Protein 1HMJ (pdb70)

Solvent-accessible surface area (backbone atoms only — not comparable to full-atom values): 3508 Å² total; per-residue (Å²): 92,52,55,51,37,65,64,32,79,54,54,38,54,53,65,26,56,74,59,36,50,38,57,78,50,40,52,48,53,36,74,43,73,59,48,52,68,66,59,51,53,43,55,49,52,31,32,22,29,42,51,40,74,65,58,43,55,52,61,35,41,32,33,29,33,52,55,97

InterPro domains:
  IPR000783 RNA polymerase, subunit H/Rpb5 C-terminal [PF01191] (1-73)
  IPR014381 DNA-directed RNA polymerase subunit Rpo5/Rpb5 [MF_00025] (1-74)
  IPR014381 DNA-directed RNA polymerase subunit Rpo5/Rpb5 [PTHR10535] (3-74)
  IPR020608 RNA polymerase, subunit H/Rpb5, conserved site [PS01110] (6-19)
  IPR035913 RPB5-like RNA polymerase subunit superfamily [G3DSA:3.90.940.20] (1-75)
  IPR035913 RPB5-like RNA polymerase subunit superfamily [SSF55287] (2-74)

Radius of gyration: 11.65 Å; Cα contacts (8 Å, |Δi|>4): 147; chains: 1; bounding box: 21×38×15 Å

Organism: Methanocaldococcus jannaschii (strain ATCC 43067 / DSM 2661 / JAL-1 / JCM 10045 / NBRC 100440) (NCBI:txid243232)

Secondary structure (P-SEA, 3-state):
cbbbbcccccaaaaacccccccccccbbbcccaaaaaacccccbbbbbbbbbcccccbbbbbbbbccc

Sequence (68 aa):
PKHEIVPKEEVEEILKRYNIKIQQLPKIYEDDPVIQEIGAKEGDVVRVIRKSPTAGVSIAYRLVIKRI

Foldseek 3Di:
DDKDWDLCVPVVCVCPVVPLAQVVAQEAEQVDPVCVVSVDDAFIKMKGWDDDVVVHTDIGMHTYHHDD

Nearest PDB structures (foldseek):
  1hmj-assembly1_A  TM=1.015E+00  e=1.654E-14  Methanocaldococcus jannaschii
  1eik-assembly1_A  TM=5.071E-01  e=4.943E-06  Methanothermobacter thermautotrophicus
  7oq4-assembly1_H  TM=4.324E-01  e=1.537E-06  Sulfolobus acidocaldarius DSM 639
  2wb1-assembly2_Z  TM=4.248E-01  e=2.487E-06  Saccharolobus shibatae
  5iy8-assembly1_E  TM=4.369E-01  e=2.023E-06  Homo sapiens

Structure (mmCIF, N/CA/C/O backbone):
data_1HMJ
#
_entry.id   1HMJ
#
_cell.length_a   1.000
_cell.length_b   1.000
_cell.length_c   1.000
_cell.angle_alpha   90.00
_cell.angle_beta   90.00
_cell.angle_gamma   90.00
#
_symmetry.space_group_name_H-M   'P 1'
#
loop_
_atom_site.group_PDB
_atom_site.id
_atom_site.type_symbol
_atom_site.label_atom_id
_atom_site.label_alt_id
_atom_site.label_comp_id
_atom_site.label_asym_id
_atom_site.label_entity_id
_atom_site.label_seq_id
_atom_site.pdbx_PDB_ins_code
_atom_site.Cartn_x
_atom_site.Cartn_y
_atom_site.Cartn_z
_atom_site.occupancy
_atom_site.B_iso_or_equiv
_atom_site.auth_seq_id
_atom_site.auth_comp_id
_atom_site.auth_asym_id
_atom_site.auth_atom_id
_atom_site.pdbx_PDB_model_num
ATOM 1 N N . PRO A 1 10 ? 4.090 -12.269 -7.295 1.00 2.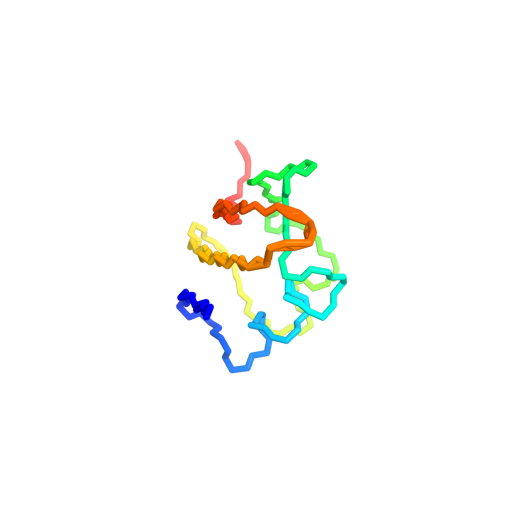02 10 PRO A N 1
ATOM 2 C CA . PRO A 1 10 ? 3.392 -11.177 -7.391 1.00 1.65 10 PRO A CA 1
ATOM 3 C C . PRO A 1 10 ? 4.223 -10.287 -7.497 1.00 1.38 10 PRO A C 1
ATOM 4 N N . LYS A 1 11 ? 3.927 -9.267 -7.970 1.00 1.16 11 LYS A N 1
ATOM 5 C CA . LYS A 1 11 ? 4.701 -8.365 -8.099 1.00 1.60 11 LYS A CA 1
ATOM 6 C C . LYS A 1 11 ? 4.166 -6.991 -7.875 1.00 1.45 11 LYS A C 1
ATOM 7 N N . HIS A 1 12 ? 4.730 -6.148 -7.765 1.00 1.99 12 HIS A N 1
ATOM 8 C CA . HIS A 1 12 ? 4.255 -4.793 -7.546 1.00 2.00 12 HIS A CA 1
ATOM 9 C C . HIS A 1 12 ? 5.187 -3.847 -8.184 1.00 2.24 12 HIS A C 1
ATOM 10 N N . GLU A 1 13 ? 4.718 -2.966 -8.936 1.00 2.16 13 GLU A N 1
ATOM 11 C CA . GLU A 1 13 ? 5.580 -2.018 -9.584 1.00 2.46 13 GLU A CA 1
ATOM 12 C C . GLU A 1 13 ? 5.117 -0.608 -9.409 1.00 2.30 13 GLU A C 1
ATOM 13 N N . ILE A 1 1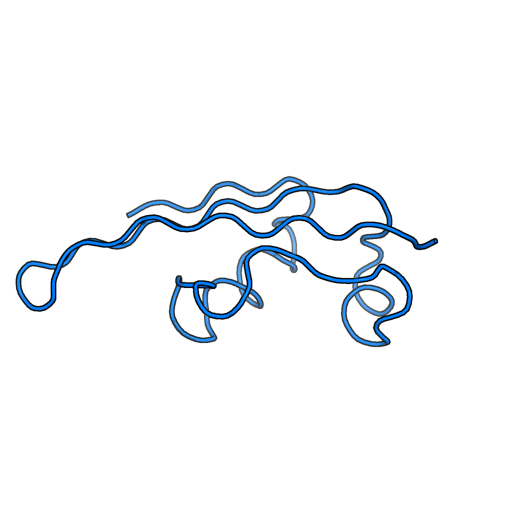4 ? 5.750 0.186 -8.786 1.00 2.00 14 ILE A N 1
ATOM 14 C CA . ILE A 1 14 ? 5.352 1.574 -8.582 1.00 1.85 14 ILE A CA 1
ATOM 15 C C . ILE A 1 14 ? 6.548 2.493 -8.623 1.00 2.00 14 ILE A C 1
ATOM 16 N N . VAL A 1 15 ? 6.348 3.733 -8.921 1.00 2.02 15 VAL A N 1
ATOM 17 C CA . VAL A 1 15 ? 7.488 4.661 -8.965 1.00 2.18 15 VAL A CA 1
ATOM 18 C C . VAL A 1 15 ? 7.924 5.008 -7.575 1.00 2.07 15 VAL A C 1
ATOM 19 N N . PRO A 1 16 ? 7.117 5.710 -6.877 1.00 1.83 16 PRO A N 1
ATOM 20 C CA . PRO A 1 16 ? 7.451 6.064 -5.516 1.00 1.77 16 PRO A CA 1
ATOM 21 C C . PRO A 1 16 ? 7.236 4.859 -4.624 1.00 1.73 16 PRO A C 1
ATOM 22 N N . LYS A 1 17 ? 7.759 3.745 -4.963 1.00 1.91 17 LYS A N 1
ATOM 23 C CA . LYS A 1 17 ? 7.567 2.533 -4.148 1.00 1.91 17 LYS A CA 1
ATOM 24 C C . LYS A 1 17 ? 8.289 2.653 -2.849 1.00 2.03 17 LYS A C 1
ATOM 25 N N . GLU A 1 18 ? 9.124 3.624 -2.710 1.00 2.14 18 GLU A N 1
ATOM 26 C CA . GLU A 1 18 ? 9.845 3.763 -1.457 1.00 2.31 18 GLU A CA 1
ATOM 27 C C . GLU A 1 18 ? 8.888 3.728 -0.321 1.00 2.18 18 GLU A C 1
ATOM 28 N N . GLU A 1 19 ? 7.682 4.049 -0.563 1.00 1.96 19 GLU A N 1
ATOM 29 C CA . GLU A 1 19 ? 6.691 4.027 0.495 1.00 1.88 19 GLU A CA 1
ATOM 30 C C . GLU A 1 19 ? 5.337 3.752 -0.076 1.00 1.63 19 GLU A C 1
ATOM 31 N N . VAL A 1 20 ? 5.073 4.269 -1.209 1.00 1.48 20 VAL A N 1
ATOM 32 C CA . VAL A 1 20 ? 3.776 4.023 -1.819 1.00 1.27 20 VAL A CA 1
ATOM 33 C C . VAL A 1 20 ? 3.664 2.567 -2.199 1.00 1.27 20 VAL A C 1
ATOM 34 N N . GLU A 1 21 ? 4.734 1.873 -2.214 1.00 1.47 21 GLU A N 1
ATOM 35 C CA . GLU A 1 21 ? 4.673 0.449 -2.576 1.00 1.53 21 GLU A CA 1
ATOM 36 C C . GLU A 1 21 ? 4.082 -0.372 -1.466 1.00 1.51 21 GLU A C 1
ATOM 37 N N . GLU A 1 22 ? 4.459 -0.099 -0.285 1.00 1.62 22 GLU A N 1
ATOM 38 C CA . GLU A 1 22 ? 3.925 -0.881 0.837 1.00 1.68 22 GLU A CA 1
ATOM 39 C C . GLU A 1 22 ? 2.564 -0.390 1.238 1.00 1.57 22 GLU A C 1
ATOM 40 N N . ILE A 1 23 ? 2.234 0.825 0.951 1.00 1.48 23 ILE A N 1
ATOM 41 C CA . ILE A 1 23 ? 0.915 1.325 1.337 1.00 1.42 23 ILE A CA 1
ATOM 42 C C . ILE A 1 23 ? -0.119 0.833 0.379 1.00 1.22 23 ILE A C 1
ATOM 43 N N . LEU A 1 24 ? 0.102 1.009 -0.840 1.00 1.01 24 LEU A N 1
ATOM 44 C CA . LEU A 1 24 ? -0.864 0.550 -1.825 1.00 0.87 24 LEU A CA 1
ATOM 45 C C . LEU A 1 24 ? -0.785 -0.956 -1.986 1.00 0.97 24 LEU A C 1
ATOM 46 N N . LYS A 1 25 ? 0.168 -1.577 -1.412 1.00 1.11 25 LYS A N 1
ATOM 47 C CA . LYS A 1 25 ? 0.272 -3.045 -1.556 1.00 1.24 25 LYS A CA 1
ATOM 48 C C . LYS A 1 25 ? -0.012 -3.743 -0.257 1.00 1.33 25 LYS A C 1
ATOM 49 N N . ARG A 1 26 ? 0.219 -3.109 0.827 1.00 1.39 26 ARG A N 1
ATOM 50 C CA . ARG A 1 26 ? -0.061 -3.786 2.093 1.00 1.54 26 ARG A CA 1
ATOM 51 C C . ARG A 1 26 ? -1.540 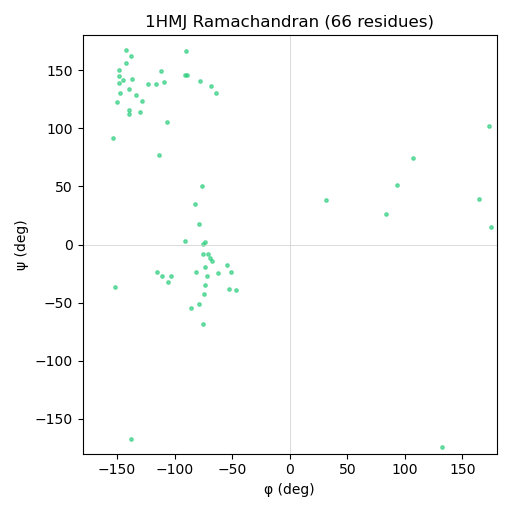-3.846 2.308 1.00 1.54 26 ARG A C 1
ATOM 52 N N . TYR A 1 27 ? -2.243 -2.847 1.890 1.00 1.45 27 TYR A N 1
ATOM 53 C CA . TYR A 1 27 ? -3.693 -2.889 2.055 1.00 1.51 27 TYR A CA 1
ATOM 54 C C . TYR A 1 27 ? -4.176 -4.244 1.588 1.00 1.54 27 TYR A C 1
ATOM 55 N N . ASN A 1 28 ? -3.601 -4.727 0.544 1.00 1.44 28 ASN A N 1
ATOM 56 C CA . ASN A 1 28 ? -3.970 -6.057 0.001 1.00 1.50 28 ASN A CA 1
ATOM 57 C C . ASN A 1 28 ? -3.423 -6.179 -1.394 1.00 1.41 28 ASN A C 1
ATOM 58 N N . ILE A 1 29 ? -2.246 -5.690 -1.603 1.00 1.34 29 ILE A N 1
ATOM 59 C CA . ILE A 1 29 ? -1.636 -5.757 -2.944 1.00 1.32 29 ILE A CA 1
ATOM 60 C C . ILE A 1 29 ? -2.691 -5.693 -4.017 1.00 1.30 29 ILE A C 1
ATOM 61 N N . LYS A 1 30 ? -3.687 -4.908 -3.842 1.00 1.22 30 LYS A N 1
ATOM 62 C CA . LYS A 1 30 ? -4.742 -4.827 -4.854 1.00 1.28 30 LYS A CA 1
ATOM 63 C C . LYS A 1 30 ? -5.174 -3.431 -5.089 1.00 1.21 30 LYS A C 1
ATOM 64 N N . ILE A 1 31 ? -5.844 -2.929 -5.500 1.00 1.21 31 ILE A N 1
ATOM 65 C CA . ILE A 1 31 ? -6.302 -1.577 -5.761 1.00 1.13 31 ILE A CA 1
ATOM 66 C C . ILE A 1 31 ? -7.363 -1.590 -6.555 1.00 1.49 31 ILE A C 1
ATOM 67 N N . GLN A 1 32 ? -7.825 -2.638 -6.619 1.00 1.89 32 GLN A N 1
ATOM 68 C CA . GLN A 1 32 ? -8.864 -2.700 -7.375 1.00 2.53 32 GLN A CA 1
ATOM 69 C C . GLN A 1 32 ? -9.897 -1.748 -7.093 1.00 2.44 32 GLN A C 1
ATOM 70 N N . GLN A 1 33 ? -10.031 -1.579 -6.053 1.00 2.18 33 GLN A N 1
ATOM 71 C CA . GLN A 1 33 ? -11.010 -0.652 -5.732 1.00 2.33 33 GLN A 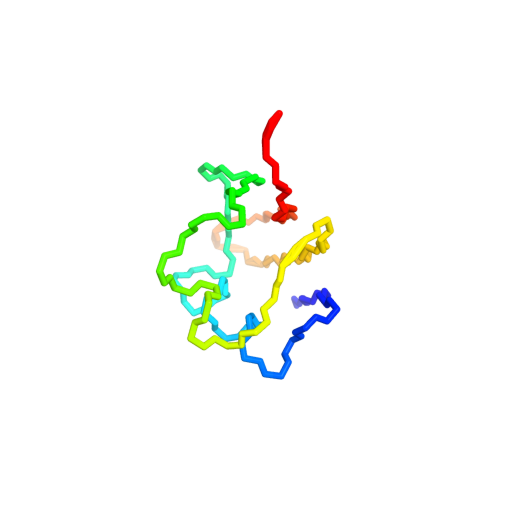CA 1
ATOM 72 C C . GLN A 1 33 ? -10.866 0.617 -6.350 1.00 1.92 33 GLN A C 1
ATOM 73 N N . LEU A 1 34 ? -9.864 0.772 -6.735 1.00 1.52 34 LEU A N 1
ATOM 74 C CA . LEU A 1 34 ? -9.666 1.983 -7.352 1.00 1.39 34 LEU A CA 1
ATOM 75 C C . LEU A 1 34 ? -8.223 2.205 -7.711 1.00 1.26 34 LEU A C 1
ATOM 76 N N . PRO A 1 35 ? -7.927 2.017 -8.945 1.00 1.33 35 PRO A N 1
ATOM 77 C CA . PRO A 1 35 ? -6.567 2.198 -9.427 1.00 1.30 35 PRO A CA 1
ATOM 78 C C . PRO A 1 35 ? -6.283 3.655 -9.694 1.00 1.42 35 PRO A C 1
ATOM 79 N N . LYS A 1 36 ? -6.822 4.529 -8.933 1.00 1.40 36 LYS A N 1
ATOM 80 C CA . LYS A 1 36 ? -6.586 5.964 -9.136 1.00 1.54 36 LYS A CA 1
ATOM 81 C C . LYS A 1 36 ? -6.619 6.714 -7.847 1.00 1.37 36 LYS A C 1
ATOM 82 N N . ILE A 1 37 ? -5.827 7.702 -7.702 1.00 1.30 37 ILE A N 1
ATOM 83 C CA . ILE A 1 37 ? -5.816 8.470 -6.468 1.00 1.21 37 ILE A CA 1
ATOM 84 C C . ILE A 1 37 ? -5.466 9.914 -6.738 1.00 1.34 37 ILE A C 1
ATOM 85 N N . TYR A 1 38 ? -5.942 10.804 -5.972 1.00 1.46 38 TYR A N 1
ATOM 86 C CA . TYR A 1 38 ? -5.642 12.227 -6.188 1.00 1.62 38 TYR A CA 1
ATOM 87 C C . TYR A 1 38 ? -4.429 12.637 -5.414 1.00 1.44 38 TYR A C 1
ATOM 88 N N . GLU A 1 39 ? -3.654 13.515 -5.931 1.00 1.51 39 GLU A N 1
ATOM 89 C CA . GLU A 1 39 ? -2.453 13.954 -5.230 1.00 1.43 39 GLU A CA 1
ATOM 90 C C . GLU A 1 39 ? -2.781 14.838 -4.071 1.00 1.45 39 GLU A C 1
ATOM 91 N N . ASP A 1 40 ? -3.998 15.054 -3.831 1.00 1.62 40 ASP A N 1
ATOM 92 C CA . ASP A 1 40 ? -4.366 15.905 -2.713 1.00 1.76 40 ASP A CA 1
ATOM 93 C C . ASP A 1 40 ? -4.540 15.068 -1.501 1.00 1.76 40 ASP A C 1
ATOM 94 N N . ASP A 1 41 ? -4.295 13.818 -1.588 1.00 1.63 41 ASP A N 1
ATOM 95 C CA . ASP A 1 41 ? -4.439 12.946 -0.444 1.00 1.72 41 ASP A CA 1
ATOM 96 C C . ASP A 1 41 ? -3.385 13.266 0.572 1.00 1.62 41 ASP A C 1
ATOM 97 N N . PRO A 1 42 ? -3.778 13.319 1.773 1.00 1.84 42 PRO A N 1
ATOM 98 C CA . PRO A 1 42 ? -2.853 13.613 2.854 1.00 1.85 42 PRO A CA 1
ATOM 99 C C . PRO A 1 42 ? -1.958 12.445 3.036 1.00 1.82 42 PRO A C 1
ATOM 100 N N . VAL A 1 43 ? -2.234 11.366 2.369 1.00 1.79 43 VAL A N 1
ATOM 101 C CA . VAL A 1 43 ? -1.396 10.191 2.498 1.00 1.84 43 VAL A CA 1
ATOM 102 C C . VAL A 1 43 ? -0.254 10.275 1.572 1.00 1.60 43 VAL A C 1
ATOM 103 N N . ILE A 1 44 ? -0.494 10.454 0.387 1.00 1.40 44 ILE A N 1
ATOM 104 C CA . ILE A 1 44 ? 0.579 10.552 -0.559 1.00 1.27 44 ILE A CA 1
ATOM 105 C C . ILE A 1 44 ? 1.448 11.754 -0.231 1.00 1.28 44 ILE A C 1
ATOM 106 N N . GLN A 1 45 ? 0.918 12.719 0.418 1.00 1.30 45 GLN A N 1
ATOM 107 C CA . GLN A 1 45 ? 1.712 13.915 0.774 1.00 1.34 45 GLN A CA 1
ATOM 108 C C . GLN A 1 45 ? 2.690 13.591 1.832 1.00 1.53 45 GLN A C 1
ATOM 109 N N . GLU A 1 46 ? 2.374 12.643 2.601 1.00 1.70 46 GLU A N 1
ATOM 110 C CA . GLU A 1 46 ? 3.290 12.279 3.649 1.00 1.99 46 GLU A CA 1
ATOM 111 C C . GLU A 1 46 ? 4.437 11.573 3.075 1.00 2.10 46 GLU A C 1
ATOM 112 N N . ILE A 1 47 ? 4.304 11.058 1.915 1.00 1.94 47 ILE A N 1
ATOM 113 C CA . ILE A 1 47 ? 5.387 10.358 1.302 1.00 2.15 47 ILE A CA 1
ATOM 114 C C . ILE A 1 47 ? 6.013 11.197 0.277 1.00 2.10 47 ILE A C 1
ATOM 115 N N . GLY A 1 48 ? 5.296 12.055 -0.266 1.00 1.88 48 GLY A N 1
ATOM 116 C CA . GLY A 1 48 ? 5.848 12.902 -1.272 1.00 1.95 48 GLY A CA 1
ATOM 117 C C . GLY A 1 48 ? 5.597 12.278 -2.601 1.00 2.02 48 GLY A C 1
ATOM 118 N N . ALA A 1 49 ? 4.490 11.903 -2.939 1.00 1.75 49 ALA A N 1
ATOM 119 C CA . ALA A 1 49 ? 4.190 11.288 -4.222 1.00 1.85 49 ALA A CA 1
ATOM 120 C C . ALA A 1 49 ? 3.366 12.138 -4.977 1.00 2.04 49 ALA A C 1
ATOM 121 N N . LYS A 1 50 ? 3.162 12.763 -5.444 1.00 1.71 50 LYS A N 1
ATOM 122 C CA . LYS A 1 50 ? 2.369 13.609 -6.187 1.00 2.02 50 LYS A CA 1
ATOM 123 C C . LYS A 1 50 ? 2.257 13.779 -7.318 1.00 1.80 50 LYS A C 1
ATOM 124 N N . GLU A 1 51 ? 1.668 13.588 -7.975 1.00 1.85 51 GLU A N 1
ATOM 125 C CA . GLU A 1 51 ? 1.533 13.745 -9.083 1.00 2.22 51 GLU A CA 1
ATOM 126 C C . GLU A 1 51 ? 1.578 13.051 -10.302 1.00 2.10 51 GLU A C 1
ATOM 127 N N . GLY A 1 52 ? 0.854 12.391 -10.618 1.00 2.03 52 GLY A N 1
ATOM 128 C CA . GLY A 1 52 ? 0.865 11.693 -11.796 1.00 2.14 52 GLY A CA 1
ATOM 129 C C . GLY A 1 52 ? 1.693 10.455 -11.660 1.00 2.13 52 GLY A C 1
ATOM 130 N N . ASP A 1 53 ? 1.835 9.937 -10.573 1.00 1.81 53 ASP A N 1
ATOM 131 C CA . ASP A 1 53 ? 2.631 8.728 -10.377 1.00 1.83 53 ASP A CA 1
ATOM 132 C C . ASP A 1 53 ? 1.775 7.485 -10.558 1.00 1.77 53 ASP A C 1
ATOM 133 N N . VAL A 1 54 ? 2.303 6.453 -11.068 1.00 1.80 54 VAL A N 1
ATOM 134 C CA . VAL A 1 54 ? 1.515 5.215 -11.269 1.00 1.76 54 VAL A CA 1
ATOM 135 C C . VAL A 1 54 ? 2.009 4.113 -10.347 1.00 1.66 54 VAL A C 1
ATOM 136 N N . VAL A 1 55 ? 1.152 3.247 -9.941 1.00 1.57 55 VAL A N 1
ATOM 137 C CA . VAL A 1 55 ? 1.562 2.145 -9.040 1.00 1.49 55 VAL A CA 1
ATOM 138 C C . VAL A 1 55 ? 0.989 0.831 -9.536 1.00 1.49 55 VAL A C 1
ATOM 139 N N . ARG A 1 56 ? 1.790 -0.153 -9.674 1.00 1.58 56 ARG A N 1
ATOM 140 C CA . ARG A 1 56 ? 1.279 -1.453 -10.154 1.00 1.63 56 ARG A CA 1
ATOM 141 C C . ARG A 1 56 ? 1.290 -2.466 -9.046 1.00 1.50 56 ARG A C 1
ATOM 142 N N . VAL A 1 57 ? 0.296 -3.259 -8.960 1.00 1.43 57 VAL A N 1
ATOM 143 C CA . VAL A 1 57 ? 0.246 -4.268 -7.903 1.00 1.36 57 VAL A CA 1
ATOM 144 C C . VAL A 1 57 ? -0.303 -5.573 -8.454 1.00 1.45 57 VAL A C 1
ATOM 145 N N . ILE A 1 58 ? 0.417 -6.598 -8.490 1.00 1.22 58 ILE A N 1
ATOM 146 C CA . ILE A 1 58 ? -0.070 -7.893 -9.019 1.00 1.31 58 ILE A CA 1
ATOM 147 C C . ILE A 1 58 ? -0.093 -8.942 -7.934 1.00 1.27 58 ILE A C 1
ATOM 148 N N . ARG A 1 59 ? -1.095 -9.734 -7.879 1.00 1.38 59 ARG A N 1
ATOM 149 C CA . ARG A 1 59 ? -1.175 -10.778 -6.847 1.00 1.40 59 ARG A CA 1
ATOM 150 C C . ARG A 1 59 ? -1.650 -12.073 -7.413 1.00 1.48 59 ARG A C 1
ATOM 151 N N . LYS A 1 60 ? -1.179 -13.047 -7.011 1.00 1.64 60 LYS A N 1
ATOM 152 C CA . LYS A 1 60 ? -1.602 -14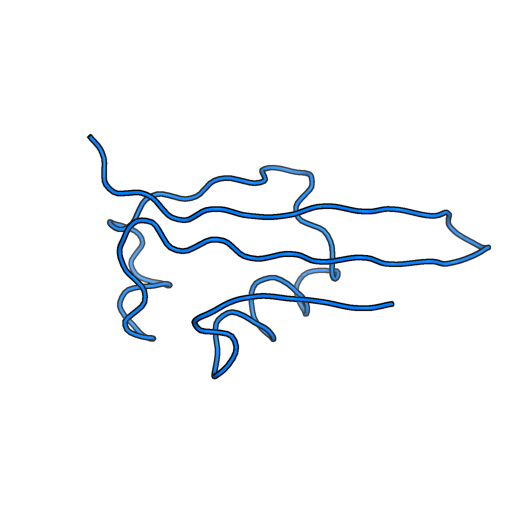.331 -7.528 1.00 1.85 60 LYS A CA 1
ATOM 153 C C . LYS A 1 60 ? -1.717 -15.211 -6.741 1.00 2.06 60 LYS A C 1
ATOM 154 N N . SER A 1 61 ? -2.719 -15.639 -6.503 1.00 2.13 61 SER A N 1
ATOM 155 C CA . SER A 1 61 ? -2.884 -16.499 -5.741 1.00 2.76 61 SER A CA 1
ATOM 156 C C . SER A 1 61 ? -3.872 -17.482 -6.180 1.00 2.94 61 SER A C 1
ATOM 157 N N . PRO A 1 62 ? -3.600 -18.535 -6.064 1.00 3.47 62 PRO A N 1
ATOM 158 C CA . PRO A 1 62 ? -4.474 -19.568 -6.453 1.00 3.76 62 PRO A CA 1
ATOM 159 C C . PRO A 1 62 ? -5.466 -19.752 -5.641 1.00 3.99 62 PRO A C 1
ATOM 160 N N . THR A 1 63 ? -5.503 -19.155 -4.857 1.00 3.90 63 THR A N 1
ATOM 161 C CA . THR A 1 63 ? -6.448 -19.297 -4.040 1.00 4.35 63 THR A CA 1
ATOM 162 C C . THR A 1 63 ? -7.230 -18.435 -4.166 1.00 4.21 63 THR A C 1
ATOM 163 N N . ALA A 1 64 ? -6.868 -17.520 -4.462 1.00 3.74 64 ALA A N 1
ATOM 164 C CA . ALA A 1 64 ? -7.592 -16.649 -4.598 1.00 3.91 64 ALA A CA 1
ATOM 165 C C . ALA A 1 64 ? -7.739 -16.167 -5.770 1.00 3.42 64 ALA A C 1
ATOM 166 N N . GLY A 1 65 ? -7.158 -16.240 -6.361 1.00 3.00 6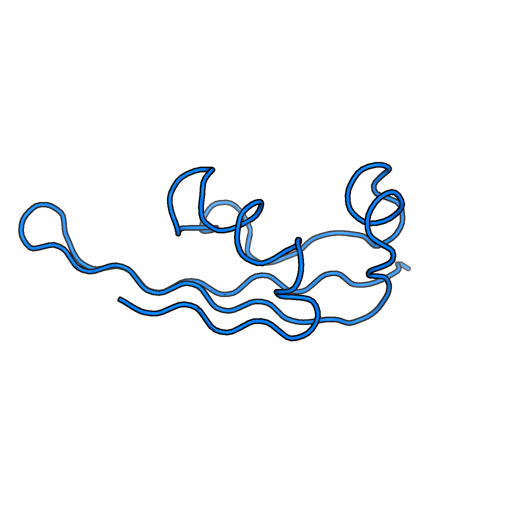5 GLY A N 1
ATOM 167 C CA . GLY A 1 65 ? -7.264 -15.785 -7.508 1.00 2.75 65 GLY A CA 1
ATOM 168 C C . GLY A 1 65 ? -6.225 -15.106 -7.972 1.00 2.20 65 GLY A C 1
ATOM 169 N N . VA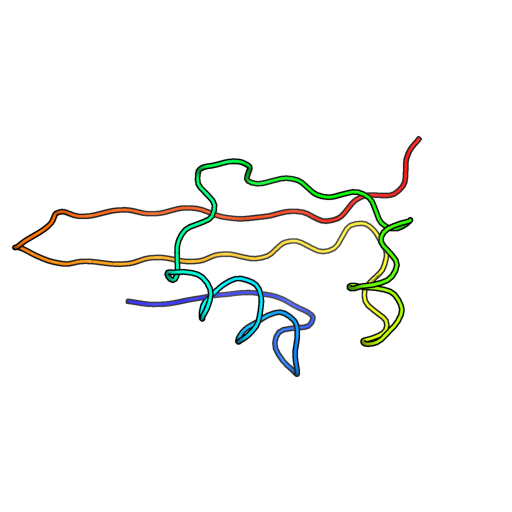L A 1 66 ? -6.306 -14.563 -9.014 1.00 2.06 66 VAL A N 1
ATOM 170 C CA . VAL A 1 66 ? -5.320 -13.885 -9.514 1.00 1.73 66 VAL A CA 1
ATOM 171 C C . VAL A 1 66 ? -5.735 -12.580 -9.766 1.00 1.91 66 VAL A C 1
ATOM 172 N N . SER A 1 67 ? -5.008 -11.646 -9.498 1.00 1.79 67 SER A N 1
ATOM 173 C CA . SER A 1 67 ? -5.363 -10.353 -9.722 1.00 2.17 67 SER A CA 1
ATOM 174 C C . SER A 1 67 ? -4.320 -9.369 -10.065 1.00 1.90 67 SER A C 1
ATOM 175 N N . ILE A 1 68 ? -4.531 -8.517 -10.944 1.00 1.99 68 ILE A N 1
ATOM 176 C CA . ILE A 1 68 ? -3.552 -7.531 -11.321 1.00 1.81 68 ILE A CA 1
ATOM 177 C C . ILE A 1 68 ? -4.169 -6.147 -11.281 1.00 1.71 68 ILE A C 1
ATOM 178 N N . ALA A 1 69 ? -3.593 -5.263 -10.532 1.00 1.61 69 ALA A N 1
ATOM 179 C CA . ALA A 1 69 ? -4.151 -3.899 -10.452 1.00 1.55 69 ALA A CA 1
ATOM 180 C C . ALA A 1 69 ? -3.040 -2.871 -10.486 1.00 1.49 69 ALA A C 1
ATOM 181 N N . TYR A 1 70 ? -3.365 -1.653 -10.777 1.00 1.50 70 TYR A N 1
ATOM 182 C CA . TYR A 1 70 ? -2.330 -0.599 -10.828 1.00 1.48 70 TYR A CA 1
ATOM 183 C C . TYR A 1 70 ? -2.932 0.745 -10.459 1.00 1.43 70 TYR A C 1
ATOM 184 N N . ARG A 1 71 ? -2.410 1.392 -9.468 1.00 1.29 71 ARG A N 1
ATOM 185 C CA . ARG A 1 71 ? -2.961 2.708 -9.068 1.00 1.26 71 ARG A CA 1
ATOM 186 C C . ARG A 1 71 ? -2.272 3.827 -9.819 1.00 1.39 71 ARG A C 1
ATOM 187 N N . LEU A 1 72 ? -2.811 5.006 -9.779 1.00 1.42 72 LEU A N 1
ATOM 188 C CA . LEU A 1 72 ? -2.184 6.132 -10.496 1.00 1.57 72 LEU A CA 1
ATOM 189 C C . LEU A 1 72 ? -2.539 7.461 -9.855 1.00 1.51 72 LEU A C 1
ATOM 190 N N . VAL A 1 73 ? -1.746 7.915 -8.944 1.00 1.38 73 VAL A N 1
ATOM 191 C CA . VAL A 1 73 ? -2.035 9.211 -8.287 1.00 1.35 73 VAL A CA 1
ATOM 192 C C . VAL A 1 73 ? -1.979 10.337 -9.281 1.00 1.56 73 VAL A C 1
ATOM 193 N N . ILE A 1 74 ? -2.963 11.161 -9.312 1.00 1.67 74 ILE A N 1
ATOM 194 C CA . ILE A 1 74 ? -2.961 12.276 -10.262 1.00 1.89 74 ILE A CA 1
ATOM 195 C C . ILE A 1 74 ? -3.616 13.497 -9.662 1.00 1.96 74 ILE A C 1
ATOM 196 N N . LYS A 1 75 ? -3.108 14.651 -9.914 1.00 2.10 75 LYS A N 1
ATOM 197 C CA . LYS A 1 75 ? -3.704 15.877 -9.362 1.00 2.20 75 LYS A CA 1
ATOM 198 C C . LYS A 1 75 ? -4.850 16.272 -10.068 1.00 2.42 75 LYS A C 1
ATOM 199 N N . ARG A 1 76 ? -5.779 16.677 -9.728 1.00 2.29 76 ARG A N 1
ATOM 200 C CA . ARG A 1 76 ? -6.920 17.079 -10.380 1.00 2.61 76 ARG A CA 1
ATOM 201 C C . ARG A 1 76 ? -7.291 17.400 -10.686 1.00 2.94 76 ARG A C 1
ATOM 202 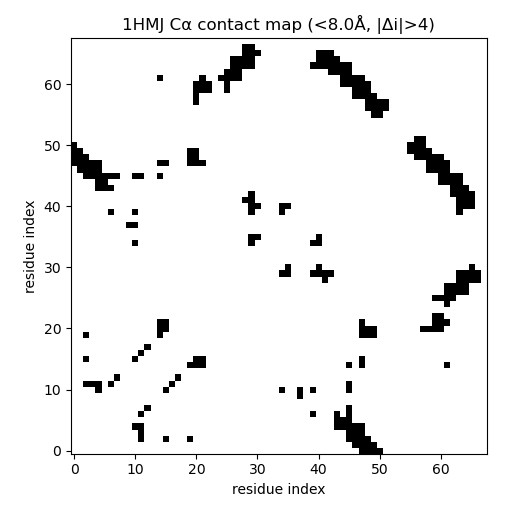N N . ILE A 1 77 ? -7.407 18.038 -11.205 1.00 3.57 77 ILE A N 1
ATOM 203 C CA . ILE A 1 77 ? -7.765 18.378 -11.525 1.00 4.42 77 ILE A CA 1
ATOM 204 C C . ILE A 1 77 ? -7.994 18.512 -12.408 1.00 4.78 77 ILE A C 1
#

B-factor: mean 1.84, std 0.66, range [0.87, 4.78]